Protein AF-A0A4U0RX32-F1 (afdb_monomer)

Solvent-accessible surface area (backbone atoms only — not comparable to full-atom values): 5550 Å² total; per-residue (Å²): 132,91,85,79,92,79,91,81,92,73,60,68,68,61,52,52,55,49,48,67,73,21,71,89,70,36,63,69,51,49,52,53,50,53,54,50,52,48,54,54,50,55,52,51,49,55,53,49,53,54,48,30,71,75,74,46,76,86,47,72,68,60,54,47,53,53,50,53,53,50,53,53,52,50,55,48,51,51,52,55,52,50,56,52,52,52,60,57,60,76,74,112

Radius of gyration: 22.39 Å; Cα contacts (8 Å, |Δi|>4): 12; chains: 1; bounding box: 38×56×47 Å

Structure (mmCIF, N/CA/C/O backbone):
data_AF-A0A4U0RX32-F1
#
_entry.id   AF-A0A4U0RX32-F1
#
loop_
_atom_site.group_PDB
_atom_site.id
_atom_site.type_symbol
_atom_site.label_atom_id
_atom_site.label_alt_id
_atom_site.label_comp_id
_atom_site.label_asym_id
_atom_site.label_entity_id
_atom_site.label_seq_id
_atom_site.pdbx_PDB_ins_code
_atom_site.Cartn_x
_atom_site.Cartn_y
_atom_site.Cartn_z
_atom_site.occupancy
_atom_site.B_iso_or_equiv
_atom_site.auth_seq_id
_atom_site.auth_comp_id
_atom_site.auth_asym_id
_atom_site.auth_atom_id
_atom_site.pdbx_PDB_model_num
ATOM 1 N N . MET A 1 1 ? 5.046 -3.362 23.146 1.00 68.88 1 MET A N 1
ATOM 2 C CA . MET A 1 1 ? 4.905 -1.994 22.591 1.00 68.88 1 MET A CA 1
ATOM 3 C C . MET A 1 1 ? 3.832 -1.276 23.389 1.00 68.88 1 MET A C 1
ATOM 5 O O . MET A 1 1 ? 2.792 -1.878 23.614 1.00 68.88 1 MET A O 1
ATOM 9 N N . ALA A 1 2 ? 4.075 -0.048 23.847 1.00 84.12 2 ALA A N 1
ATOM 10 C CA . ALA A 1 2 ? 3.046 0.737 24.528 1.00 84.12 2 ALA A CA 1
ATOM 11 C C . ALA A 1 2 ? 2.092 1.362 23.497 1.00 84.12 2 ALA A C 1
ATOM 13 O O . ALA A 1 2 ? 2.544 1.917 22.497 1.00 84.12 2 ALA A O 1
ATOM 14 N N . THR A 1 3 ? 0.786 1.280 23.736 1.00 87.19 3 THR A N 1
ATOM 15 C CA . THR A 1 3 ? -0.247 1.900 22.894 1.00 87.19 3 THR A CA 1
ATOM 16 C C . THR A 1 3 ? -0.716 3.214 23.513 1.00 87.19 3 THR A C 1
ATOM 18 O O . THR A 1 3 ? -0.884 3.298 24.729 1.00 87.19 3 THR A O 1
ATOM 21 N N . LYS A 1 4 ? -0.968 4.236 22.688 1.00 93.62 4 LYS A N 1
ATOM 22 C CA . LYS A 1 4 ? -1.601 5.495 23.109 1.00 93.62 4 LYS A CA 1
ATOM 23 C C . LYS A 1 4 ? -2.931 5.655 22.382 1.00 93.62 4 LYS A C 1
ATOM 25 O O . LYS A 1 4 ? -2.990 5.447 21.174 1.00 93.62 4 LYS A O 1
ATOM 30 N N . LYS A 1 5 ? -3.987 6.029 23.111 1.00 93.12 5 LYS A N 1
ATOM 31 C CA . LYS A 1 5 ? -5.288 6.335 22.508 1.00 93.12 5 LYS A CA 1
ATOM 32 C C . LYS A 1 5 ? -5.219 7.699 21.828 1.00 93.12 5 LYS A C 1
ATOM 34 O O . LYS A 1 5 ? -4.812 8.672 22.457 1.00 93.12 5 LYS A O 1
ATOM 39 N N . VAL A 1 6 ? -5.663 7.757 20.580 1.00 92.38 6 VAL A N 1
ATOM 40 C CA . VAL A 1 6 ? -5.845 8.992 19.813 1.00 92.38 6 VAL A CA 1
ATOM 41 C C . VAL A 1 6 ? -7.293 9.015 19.334 1.00 92.38 6 VAL A C 1
ATOM 43 O O . VAL A 1 6 ? -7.817 7.979 18.930 1.00 92.38 6 VAL A O 1
ATOM 46 N N . THR A 1 7 ? -7.947 10.171 19.420 1.00 94.56 7 THR A N 1
ATOM 47 C CA . THR A 1 7 ? -9.288 10.375 18.860 1.00 94.56 7 THR A CA 1
ATOM 48 C C . THR A 1 7 ? -9.139 11.038 17.498 1.00 94.56 7 THR A C 1
ATOM 50 O O . THR A 1 7 ? -8.460 12.057 17.391 1.00 94.56 7 THR A O 1
ATOM 53 N N . VAL A 1 8 ? -9.768 10.465 16.477 1.00 92.44 8 VAL A N 1
ATOM 54 C CA . VAL A 1 8 ? -9.802 10.996 15.110 1.00 92.44 8 VAL A CA 1
ATOM 5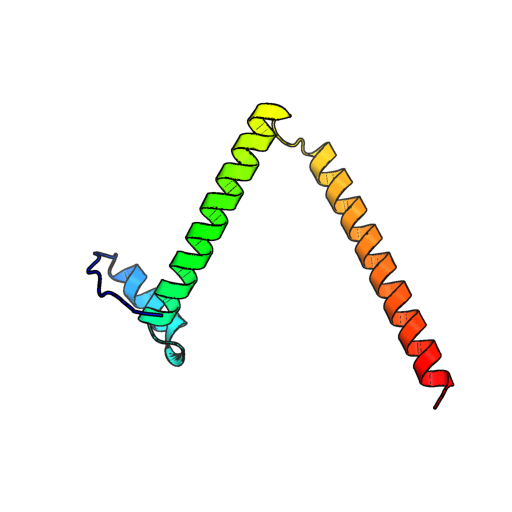5 C C . VAL A 1 8 ? -11.242 11.005 14.614 1.00 92.44 8 VAL A C 1
ATOM 57 O O . VAL A 1 8 ? -12.046 10.178 15.046 1.00 92.44 8 VAL A O 1
ATOM 60 N N . THR A 1 9 ? -11.560 11.933 13.718 1.00 95.88 9 THR A N 1
ATOM 61 C CA . THR A 1 9 ? -12.846 11.961 13.018 1.00 95.88 9 THR A CA 1
ATOM 62 C C . THR A 1 9 ? -12.683 11.250 11.685 1.00 95.88 9 THR A C 1
ATOM 64 O O . THR A 1 9 ? -11.746 11.547 10.946 1.00 95.88 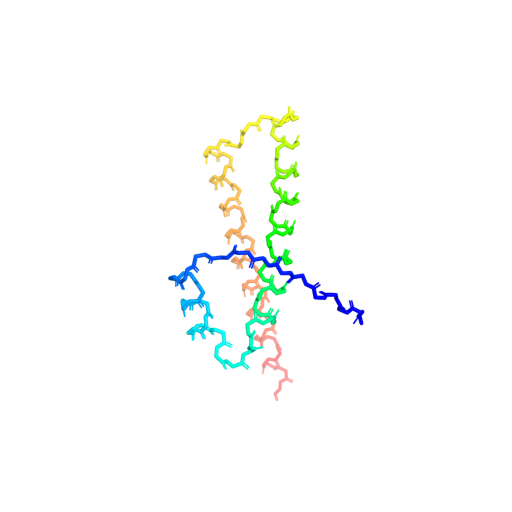9 THR A O 1
ATOM 67 N N . ILE A 1 10 ? -13.590 10.327 11.388 1.00 92.94 10 ILE A N 1
ATOM 68 C CA . ILE A 1 10 ? -13.656 9.606 10.116 1.00 92.94 10 ILE A CA 1
ATOM 69 C C . ILE A 1 10 ? -15.088 9.676 9.573 1.00 92.94 10 ILE A C 1
ATOM 71 O O . ILE A 1 10 ? -16.017 9.782 10.379 1.00 92.94 10 ILE A O 1
ATOM 75 N N . PRO A 1 11 ? -15.268 9.648 8.243 1.00 97.25 11 PRO A N 1
ATOM 76 C CA . PRO A 1 11 ? -16.583 9.504 7.628 1.00 97.25 11 PRO A CA 1
ATOM 77 C C . PRO A 1 11 ? -17.314 8.252 8.137 1.00 97.25 11 PRO A C 1
ATOM 79 O O . PRO A 1 11 ? -16.681 7.232 8.420 1.00 97.25 11 PRO A O 1
ATOM 82 N N . GLU A 1 12 ? -18.631 8.357 8.316 1.00 95.88 12 GLU A N 1
ATOM 83 C CA . GLU A 1 12 ? -19.465 7.282 8.873 1.00 95.88 1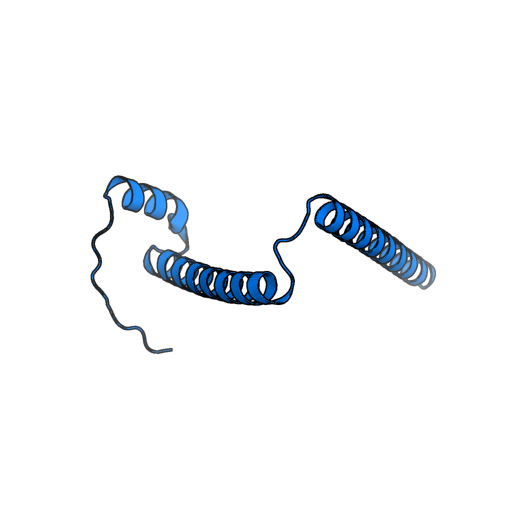2 GLU A CA 1
ATOM 84 C C . GLU A 1 12 ? -19.524 6.068 7.941 1.00 95.88 12 GLU A C 1
ATOM 86 O O . GLU A 1 12 ? -19.295 4.946 8.381 1.00 95.88 12 GLU A O 1
ATOM 91 N N . ASP A 1 13 ? -19.716 6.317 6.648 1.00 96.38 13 ASP A N 1
ATOM 92 C CA . ASP A 1 13 ? -19.669 5.322 5.577 1.00 96.38 13 ASP A CA 1
ATOM 93 C C . ASP A 1 13 ? -18.349 4.539 5.585 1.00 96.38 13 ASP A C 1
ATOM 95 O O . ASP A 1 13 ? -18.351 3.309 5.625 1.00 96.38 13 ASP A O 1
ATOM 99 N N . LEU A 1 14 ? -17.219 5.244 5.678 1.00 92.94 14 LEU A N 1
ATOM 100 C CA . LEU A 1 14 ? -15.903 4.608 5.756 1.00 92.94 14 LEU A CA 1
ATOM 101 C C . LEU A 1 14 ? -15.732 3.770 7.034 1.00 92.94 14 LEU A C 1
ATOM 103 O O . LEU A 1 14 ? -15.102 2.712 7.019 1.00 92.94 14 LEU A O 1
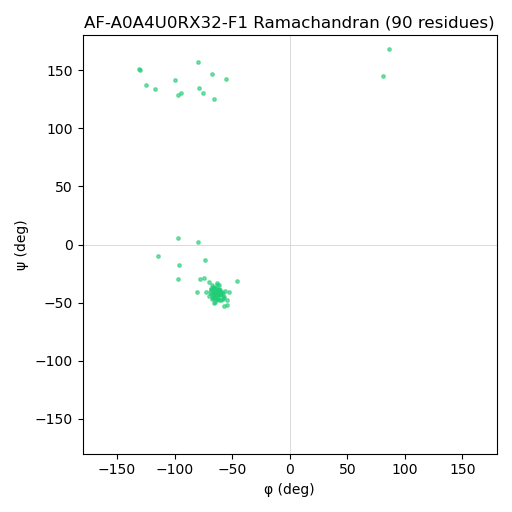ATOM 107 N N . LEU A 1 15 ? -16.260 4.236 8.168 1.00 92.00 15 LEU A N 1
ATOM 108 C CA . LEU A 1 15 ? -16.198 3.476 9.417 1.00 92.00 15 LEU A CA 1
ATOM 109 C C . LEU A 1 15 ? -16.991 2.169 9.319 1.00 92.00 15 LEU A C 1
ATOM 111 O O . LEU A 1 15 ? -16.537 1.149 9.846 1.00 92.00 15 LEU A O 1
ATOM 115 N N . ASP A 1 16 ? -18.150 2.200 8.671 1.00 92.56 16 ASP A N 1
ATOM 116 C CA . ASP A 1 16 ? -18.998 1.026 8.484 1.00 92.56 16 ASP A CA 1
ATOM 117 C C . ASP A 1 16 ? -18.354 0.007 7.539 1.00 92.56 16 ASP A C 1
ATOM 119 O O . ASP A 1 16 ? -18.316 -1.183 7.868 1.00 92.56 16 ASP A O 1
ATOM 123 N N . GLU A 1 17 ? -17.750 0.466 6.439 1.00 91.50 17 GLU A N 1
ATOM 124 C CA . GLU A 1 17 ? -16.958 -0.373 5.529 1.00 91.50 17 GLU A CA 1
ATOM 125 C C . GLU A 1 17 ? -15.815 -1.080 6.271 1.00 91.50 17 GLU A C 1
ATOM 127 O O . GLU A 1 17 ? -15.722 -2.311 6.273 1.00 91.50 17 GLU A O 1
ATOM 132 N N . ILE A 1 18 ? -14.996 -0.319 7.005 1.00 90.88 18 ILE A N 1
ATOM 133 C CA . ILE A 1 18 ? -13.868 -0.876 7.763 1.00 90.88 18 ILE A CA 1
ATOM 134 C C . ILE A 1 18 ? -14.353 -1.872 8.821 1.00 90.88 18 ILE A C 1
ATOM 136 O O . ILE A 1 18 ? -13.701 -2.886 9.074 1.00 90.88 18 ILE A O 1
ATOM 140 N N . ARG A 1 19 ? -15.484 -1.606 9.484 1.00 87.69 19 ARG A N 1
ATOM 141 C CA . ARG A 1 19 ? -16.041 -2.520 10.493 1.00 87.69 19 ARG A CA 1
ATOM 142 C C . ARG A 1 19 ? -16.514 -3.834 9.887 1.00 87.69 19 ARG A C 1
ATOM 144 O O . ARG A 1 19 ? -16.335 -4.865 10.537 1.00 87.69 19 ARG A O 1
ATOM 151 N N . ALA A 1 20 ? -17.088 -3.800 8.687 1.00 87.75 20 ALA A N 1
ATOM 152 C CA . ALA A 1 20 ? -17.483 -5.003 7.967 1.00 87.75 20 ALA A CA 1
ATOM 153 C C . ALA A 1 20 ? -16.260 -5.872 7.620 1.00 87.75 20 ALA A C 1
ATOM 155 O O . ALA A 1 20 ? -16.293 -7.085 7.819 1.00 87.75 20 ALA A O 1
ATOM 156 N N . GLU A 1 21 ? -15.157 -5.254 7.187 1.00 84.12 21 GLU A N 1
ATOM 157 C CA . GLU A 1 21 ? -13.906 -5.951 6.855 1.00 84.12 21 GLU A CA 1
ATOM 158 C C . GLU A 1 21 ? -13.144 -6.456 8.090 1.00 84.12 21 GLU A C 1
ATOM 160 O O . GLU A 1 21 ? -12.599 -7.560 8.104 1.00 84.12 21 GLU A O 1
ATOM 165 N N . ALA A 1 22 ? -13.093 -5.654 9.155 1.00 84.19 22 ALA A N 1
ATOM 166 C CA . ALA A 1 22 ? -12.262 -5.917 10.328 1.00 84.19 22 ALA A CA 1
ATOM 167 C C . ALA A 1 22 ? -12.853 -6.948 11.306 1.00 84.19 22 ALA A C 1
ATOM 169 O O . ALA A 1 22 ? -12.241 -7.183 12.353 1.00 84.19 22 ALA A O 1
ATOM 170 N N . ALA A 1 23 ? -14.013 -7.543 11.002 1.00 67.81 23 ALA A N 1
ATOM 171 C CA . ALA A 1 23 ? -14.870 -8.302 11.920 1.00 67.81 23 ALA A CA 1
ATOM 172 C C . ALA A 1 23 ? -14.147 -9.329 12.824 1.00 67.81 23 ALA A C 1
ATOM 174 O O . ALA A 1 23 ? -14.554 -9.510 13.970 1.00 67.81 23 ALA A O 1
ATOM 175 N N . GLU A 1 24 ? -13.048 -9.948 12.372 1.00 65.69 24 GLU A N 1
ATOM 176 C CA . GLU A 1 24 ? -12.258 -10.903 13.172 1.00 65.69 24 GLU A CA 1
ATOM 177 C C . GLU A 1 24 ? -11.025 -10.301 13.874 1.00 65.69 24 GLU A C 1
ATOM 179 O O . GLU A 1 24 ? -10.624 -10.776 14.937 1.00 65.69 24 GLU A O 1
ATOM 184 N N . ARG A 1 25 ? -10.401 -9.260 13.305 1.00 72.81 25 ARG A N 1
ATOM 185 C CA . ARG A 1 25 ? -9.141 -8.673 13.819 1.00 72.81 25 ARG A CA 1
ATOM 186 C C . ARG A 1 25 ? -9.361 -7.460 14.724 1.00 72.81 25 ARG A C 1
ATOM 188 O O . ARG A 1 25 ? -8.472 -7.091 15.491 1.00 72.81 25 ARG A O 1
ATOM 195 N N . GLY A 1 26 ? -10.546 -6.858 14.661 1.00 88.56 26 GLY A N 1
ATOM 196 C CA . GLY A 1 26 ? -10.926 -5.672 15.417 1.00 88.56 26 GLY A CA 1
ATOM 197 C C . GLY A 1 26 ? -10.427 -4.365 14.790 1.00 88.56 26 GLY A C 1
ATOM 198 O O . GLY A 1 26 ? -9.321 -4.273 14.254 1.00 88.56 26 GLY A O 1
ATOM 199 N N . LEU A 1 27 ? -11.243 -3.314 14.914 1.00 90.06 27 LEU A N 1
ATOM 200 C CA . LEU A 1 27 ? -11.018 -1.997 14.299 1.00 90.06 27 LEU A CA 1
ATOM 201 C C . LEU A 1 27 ? -9.637 -1.401 14.620 1.00 90.06 27 LEU A C 1
ATOM 203 O O . LEU A 1 27 ? -8.977 -0.838 13.753 1.00 90.06 27 LEU A O 1
ATOM 207 N N . SER A 1 28 ? -9.167 -1.528 15.864 1.00 88.81 28 SER A N 1
ATOM 208 C CA . SER A 1 28 ? -7.866 -0.975 16.258 1.00 88.81 28 SER A CA 1
ATOM 209 C C . SER A 1 28 ? -6.684 -1.681 15.592 1.00 88.81 28 SER A C 1
ATOM 211 O O . SER A 1 28 ? -5.694 -1.017 15.289 1.00 88.81 28 SER A O 1
ATOM 213 N N . ALA A 1 29 ? -6.768 -2.996 15.361 1.00 90.12 29 ALA A N 1
ATOM 214 C CA . ALA A 1 29 ? -5.716 -3.737 14.668 1.00 90.12 29 ALA A CA 1
ATOM 215 C C . ALA A 1 29 ? -5.684 -3.358 13.185 1.00 90.12 29 ALA A C 1
ATOM 217 O O . ALA A 1 29 ? -4.615 -3.036 12.672 1.00 90.12 29 ALA A O 1
ATOM 218 N N . TYR A 1 30 ? -6.859 -3.284 12.550 1.00 91.44 30 TYR A N 1
ATOM 219 C CA . TYR A 1 30 ? -6.999 -2.819 11.170 1.00 91.44 30 TYR A CA 1
ATOM 220 C C . TYR A 1 30 ? -6.367 -1.435 10.983 1.00 91.44 30 TYR A C 1
ATOM 222 O O . TYR A 1 30 ? -5.492 -1.252 10.143 1.00 91.44 30 TYR A O 1
ATOM 230 N N . VAL A 1 31 ? -6.736 -0.465 11.828 1.00 92.00 31 VAL A N 1
ATOM 231 C CA . VAL A 1 31 ? -6.193 0.901 11.744 1.00 92.00 31 VAL A CA 1
ATOM 232 C C . VAL A 1 31 ? -4.682 0.915 11.983 1.00 92.00 31 VAL A C 1
ATOM 234 O O . VAL A 1 31 ? -3.959 1.639 11.303 1.00 92.00 31 VAL A O 1
ATOM 237 N N . ALA A 1 32 ? -4.172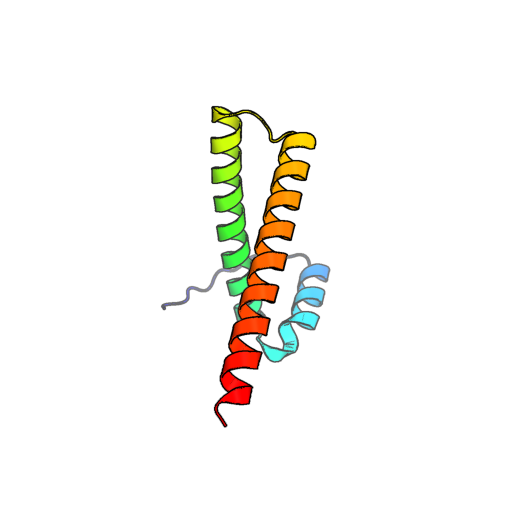 0.115 12.921 1.00 92.25 32 ALA A N 1
ATOM 238 C CA . ALA A 1 32 ? -2.736 0.040 13.168 1.00 92.25 32 ALA A CA 1
ATOM 239 C C . ALA A 1 32 ? -1.961 -0.538 11.970 1.00 92.25 32 ALA A C 1
ATOM 241 O O . ALA A 1 32 ? -0.876 -0.040 11.663 1.00 92.25 32 ALA A O 1
ATOM 242 N N . GLU A 1 33 ? -2.493 -1.562 11.299 1.00 93.00 33 GLU A N 1
ATOM 243 C CA . GLU A 1 33 ? -1.908 -2.133 10.080 1.00 93.00 33 GLU A CA 1
ATOM 244 C C . GLU A 1 33 ? -1.977 -1.137 8.917 1.00 93.00 33 GLU A C 1
ATOM 246 O O . GLU A 1 33 ? -0.951 -0.865 8.293 1.00 93.00 33 GLU A O 1
ATOM 251 N N . ALA A 1 34 ? -3.131 -0.502 8.703 1.00 93.44 34 ALA A N 1
ATOM 252 C CA . ALA A 1 34 ? -3.319 0.508 7.665 1.00 93.44 34 ALA A CA 1
ATOM 253 C C . ALA A 1 34 ? -2.369 1.705 7.840 1.00 93.44 34 ALA A C 1
ATOM 255 O O . ALA A 1 34 ? -1.755 2.158 6.876 1.00 93.44 34 ALA A O 1
ATOM 256 N N . LEU A 1 35 ? -2.176 2.191 9.073 1.00 94.50 35 LEU A N 1
ATOM 257 C CA . LEU A 1 35 ? -1.236 3.280 9.360 1.00 94.50 35 LEU A CA 1
ATOM 258 C C . LEU A 1 35 ? 0.222 2.884 9.100 1.00 94.50 35 LEU A C 1
ATOM 260 O O . LEU A 1 35 ? 1.004 3.713 8.635 1.00 94.50 35 LEU A O 1
ATOM 264 N N . ARG A 1 36 ? 0.606 1.635 9.395 1.00 95.75 36 ARG A N 1
ATOM 265 C CA . ARG A 1 36 ? 1.949 1.129 9.068 1.00 95.75 36 ARG A CA 1
ATOM 266 C C . ARG A 1 36 ? 2.139 1.051 7.561 1.00 95.75 36 ARG A C 1
ATOM 268 O O . ARG A 1 36 ? 3.100 1.618 7.057 1.00 95.75 36 ARG A O 1
ATOM 275 N N . PHE A 1 37 ? 1.187 0.433 6.866 1.00 96.06 37 PHE A N 1
ATOM 276 C CA . PHE A 1 37 ? 1.217 0.304 5.415 1.00 96.06 37 PHE A CA 1
ATOM 277 C C . PHE A 1 37 ? 1.286 1.671 4.730 1.00 96.06 37 PHE A C 1
ATOM 279 O O . PHE A 1 37 ? 2.131 1.885 3.865 1.00 96.06 37 PHE A O 1
ATOM 286 N N . LYS A 1 38 ? 0.467 2.632 5.177 1.00 96.75 38 LYS A N 1
ATOM 287 C CA . LYS A 1 38 ? 0.510 4.005 4.673 1.00 96.75 38 LYS A CA 1
ATOM 288 C C . LYS A 1 38 ? 1.874 4.650 4.901 1.00 96.75 38 LYS A C 1
ATOM 290 O O . LYS A 1 38 ? 2.433 5.199 3.964 1.00 96.75 38 LYS A O 1
ATOM 295 N N . ARG A 1 39 ? 2.437 4.549 6.109 1.00 97.88 39 ARG A N 1
ATOM 296 C CA . ARG A 1 39 ? 3.762 5.115 6.409 1.00 97.88 39 ARG A CA 1
ATOM 297 C C . ARG A 1 39 ? 4.855 4.518 5.525 1.00 97.88 39 ARG A C 1
ATOM 299 O O . ARG A 1 39 ? 5.750 5.240 5.096 1.00 97.88 39 ARG A O 1
ATOM 306 N N . ASP A 1 40 ? 4.811 3.213 5.296 1.00 97.75 40 ASP A N 1
ATOM 307 C CA . ASP A 1 40 ? 5.793 2.541 4.451 1.00 97.75 40 ASP A CA 1
ATOM 308 C C . ASP A 1 40 ? 5.623 2.960 2.984 1.00 97.75 40 ASP A C 1
ATOM 310 O O . ASP A 1 40 ? 6.615 3.233 2.315 1.00 97.75 40 ASP A O 1
ATOM 314 N N . ARG A 1 41 ? 4.382 3.130 2.508 1.00 98.06 41 ARG A N 1
ATOM 315 C CA . ARG A 1 41 ? 4.102 3.665 1.168 1.00 98.06 41 ARG A CA 1
ATOM 316 C C . ARG A 1 41 ? 4.543 5.118 1.005 1.00 98.06 41 ARG A C 1
ATOM 318 O O . ARG A 1 41 ? 5.142 5.432 -0.014 1.00 98.06 41 ARG A O 1
ATOM 325 N N . ASP A 1 42 ? 4.288 5.968 1.998 1.00 98.31 42 ASP A N 1
ATOM 326 C CA . ASP A 1 42 ? 4.694 7.377 1.980 1.00 98.31 42 ASP A CA 1
ATOM 327 C C . ASP A 1 42 ? 6.236 7.489 1.896 1.00 98.31 42 ASP A C 1
ATOM 329 O O . ASP A 1 42 ? 6.758 8.291 1.132 1.00 98.31 42 ASP A O 1
ATOM 33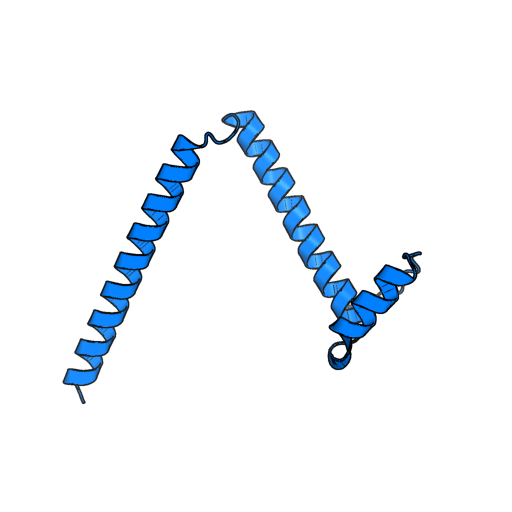3 N N . ARG A 1 43 ? 6.980 6.620 2.600 1.00 97.88 43 ARG A N 1
ATOM 334 C CA . ARG A 1 43 ? 8.454 6.538 2.500 1.00 97.88 43 ARG A CA 1
ATOM 335 C C . ARG A 1 43 ? 8.952 6.020 1.156 1.00 97.88 43 ARG A C 1
ATOM 337 O O . ARG A 1 43 ? 9.989 6.460 0.678 1.00 97.88 43 ARG A O 1
ATOM 344 N N . LEU A 1 44 ? 8.257 5.040 0.578 1.00 97.94 44 LEU A N 1
ATOM 345 C CA . LEU A 1 44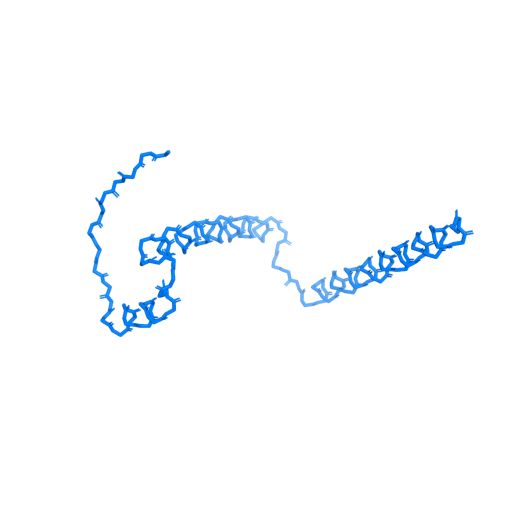 ? 8.589 4.550 -0.758 1.00 97.94 44 LEU A CA 1
ATOM 346 C C . LEU A 1 44 ? 8.370 5.641 -1.805 1.00 97.94 44 LEU A C 1
ATOM 348 O O . LEU A 1 44 ? 9.178 5.749 -2.715 1.00 97.94 44 LEU A O 1
ATOM 352 N N . GLN A 1 45 ? 7.321 6.455 -1.657 1.00 97.81 45 GLN A N 1
ATOM 353 C CA . GLN A 1 45 ? 7.093 7.597 -2.538 1.00 97.81 45 GLN A CA 1
ATOM 354 C C . GLN A 1 45 ? 8.226 8.617 -2.421 1.00 97.81 45 GLN A C 1
ATOM 356 O O . GLN A 1 45 ? 8.781 8.997 -3.437 1.00 97.81 45 GLN A O 1
ATOM 361 N N . GLU A 1 46 ? 8.638 8.971 -1.200 1.00 98.00 46 GLU A N 1
ATOM 362 C CA . GLU A 1 46 ? 9.776 9.876 -0.975 1.00 98.00 46 GLU A CA 1
ATOM 363 C C . GLU A 1 46 ? 11.066 9.367 -1.646 1.00 98.00 46 GLU A C 1
ATOM 365 O O . GLU A 1 46 ? 11.816 10.143 -2.234 1.00 98.00 46 GLU A O 1
ATOM 370 N N . LEU A 1 47 ? 11.316 8.054 -1.600 1.00 97.75 47 LEU A N 1
ATOM 371 C CA . LEU A 1 47 ? 12.450 7.445 -2.296 1.00 97.75 47 LEU A CA 1
ATOM 372 C C . LEU A 1 47 ? 12.319 7.542 -3.822 1.00 97.75 47 LEU A C 1
ATOM 374 O O . LEU A 1 47 ? 13.309 7.815 -4.493 1.00 97.75 47 LEU A O 1
ATOM 378 N N . VAL A 1 48 ? 11.127 7.283 -4.364 1.00 97.00 48 VAL A N 1
ATOM 379 C CA . VAL A 1 48 ? 10.863 7.401 -5.806 1.00 97.00 48 VAL A CA 1
ATOM 380 C C . VAL A 1 48 ? 11.073 8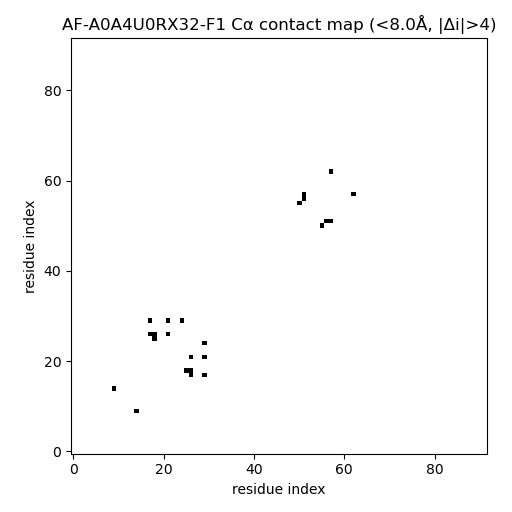.838 -6.261 1.00 97.00 48 VAL A C 1
ATOM 382 O O . VAL A 1 48 ? 11.807 9.045 -7.218 1.00 97.00 48 VAL A O 1
ATOM 385 N N . ASP A 1 49 ? 10.519 9.808 -5.535 1.00 97.81 49 ASP A N 1
ATOM 386 C CA . ASP A 1 49 ? 10.658 11.229 -5.851 1.00 97.81 49 ASP A CA 1
ATOM 387 C C . ASP A 1 49 ? 12.145 11.623 -5.910 1.00 97.81 49 ASP A C 1
ATOM 389 O O . ASP A 1 49 ? 12.586 12.243 -6.874 1.00 97.81 49 ASP A O 1
ATOM 393 N N . TRP A 1 50 ? 12.950 11.183 -4.934 1.00 98.25 50 TRP A N 1
ATOM 394 C CA . TRP A 1 50 ? 14.397 11.425 -4.928 1.00 98.25 50 TRP A CA 1
ATOM 395 C C . TRP A 1 50 ? 15.121 10.798 -6.133 1.00 98.25 50 TRP A C 1
ATOM 397 O O . TRP A 1 50 ? 15.993 11.428 -6.732 1.00 98.25 50 TRP A O 1
ATOM 407 N N . LEU A 1 51 ? 14.757 9.571 -6.516 1.00 97.31 51 LEU A N 1
ATOM 408 C CA . LEU A 1 51 ? 15.346 8.897 -7.677 1.00 97.31 51 LEU A CA 1
ATOM 409 C C . LEU A 1 51 ? 14.955 9.576 -8.995 1.00 97.31 51 LEU A C 1
ATOM 411 O O . LEU A 1 51 ? 15.795 9.698 -9.884 1.00 97.31 51 LEU A O 1
ATOM 415 N N . GLU A 1 52 ? 13.710 10.033 -9.123 1.00 97.19 52 GLU A N 1
ATOM 416 C CA . GLU A 1 52 ? 13.243 10.754 -10.311 1.00 97.19 52 GLU A CA 1
ATOM 417 C C . GLU A 1 52 ? 13.865 12.152 -10.418 1.00 97.19 52 GLU A C 1
ATOM 419 O O . GLU A 1 52 ? 14.130 12.621 -11.524 1.00 97.19 52 GLU A O 1
ATOM 424 N N . GLU A 1 53 ? 14.158 12.812 -9.294 1.00 97.69 53 GLU A N 1
ATOM 425 C CA . GLU A 1 53 ? 14.934 14.057 -9.284 1.00 97.69 53 GLU A CA 1
ATOM 426 C C . GLU A 1 53 ? 16.366 13.851 -9.808 1.00 97.69 53 GLU A C 1
ATOM 428 O O . GLU A 1 53 ? 16.885 14.709 -10.528 1.00 97.69 53 GLU A O 1
ATOM 433 N N . GLU A 1 54 ? 17.009 12.728 -9.469 1.00 98.00 54 GLU A N 1
ATOM 434 C CA . GLU A 1 54 ? 18.386 12.427 -9.882 1.00 98.00 54 GLU A CA 1
ATOM 435 C C . GLU A 1 54 ? 18.481 11.888 -11.320 1.00 98.00 54 GLU A C 1
ATOM 437 O O . GLU A 1 54 ? 19.394 12.257 -12.065 1.00 98.00 54 GLU A O 1
ATOM 442 N N . HIS A 1 55 ? 17.551 11.020 -11.723 1.00 96.00 55 HIS A N 1
ATOM 443 C CA . HIS A 1 55 ? 17.641 10.246 -12.967 1.00 96.00 55 HIS A CA 1
ATOM 444 C C . HIS A 1 55 ? 16.576 10.600 -14.012 1.00 96.00 55 HIS A C 1
ATOM 446 O O . HIS A 1 55 ? 16.703 10.198 -15.168 1.00 96.00 55 HIS A O 1
ATOM 452 N N . GLY A 1 56 ? 15.570 11.393 -13.644 1.00 95.94 56 GLY A N 1
ATOM 453 C CA . GLY A 1 56 ? 14.382 11.630 -14.457 1.00 95.94 56 GLY A CA 1
ATOM 454 C C . GLY A 1 56 ? 13.294 10.569 -14.237 1.00 95.94 56 GLY A C 1
ATOM 455 O O . GLY A 1 56 ? 13.535 9.544 -13.598 1.00 95.94 56 GLY A O 1
ATOM 456 N N . PRO A 1 57 ? 12.074 10.818 -14.747 1.00 95.88 57 PRO A N 1
ATOM 457 C CA . PRO A 1 57 ? 10.961 9.885 -14.614 1.00 95.88 57 PRO A CA 1
ATOM 458 C C . PRO A 1 57 ? 11.214 8.602 -15.410 1.00 95.88 57 PRO A C 1
ATOM 460 O O . PRO A 1 57 ? 11.779 8.645 -16.504 1.00 95.88 57 PRO A O 1
ATOM 463 N N . VAL A 1 58 ? 10.720 7.476 -14.893 1.00 95.19 58 VAL A N 1
ATOM 464 C CA . VAL A 1 58 ? 10.818 6.178 -15.577 1.00 95.19 58 VAL A CA 1
ATOM 465 C C . VAL A 1 58 ? 9.985 6.199 -16.858 1.00 95.19 58 VAL A C 1
ATOM 467 O O . VAL A 1 58 ? 8.783 6.480 -16.833 1.00 95.19 58 VAL A O 1
ATOM 470 N N . THR A 1 59 ? 10.609 5.875 -17.986 1.00 96.62 59 THR A N 1
ATOM 471 C CA . THR A 1 59 ? 9.916 5.767 -19.275 1.00 96.62 59 THR A CA 1
ATOM 472 C C . THR A 1 59 ? 9.175 4.433 -19.405 1.00 96.62 59 THR A C 1
ATOM 474 O O . THR A 1 59 ? 9.514 3.442 -18.758 1.00 96.62 59 THR A O 1
ATOM 477 N N . GLU A 1 60 ? 8.155 4.373 -20.269 1.00 97.44 60 GLU A N 1
ATOM 478 C CA . GLU A 1 60 ? 7.417 3.118 -20.495 1.00 97.44 60 GLU A CA 1
ATOM 479 C C . GLU A 1 60 ? 8.313 2.021 -21.094 1.00 97.44 60 GLU A C 1
ATOM 481 O O . GLU A 1 60 ? 8.146 0.846 -20.767 1.00 97.44 60 GLU A O 1
ATOM 486 N N . ASP A 1 61 ? 9.295 2.398 -21.917 1.00 97.69 61 ASP A N 1
ATOM 487 C CA . ASP A 1 61 ? 10.255 1.461 -22.507 1.00 97.69 61 ASP A CA 1
ATOM 488 C C . ASP A 1 61 ? 11.162 0.851 -21.425 1.00 97.69 61 ASP A C 1
ATOM 490 O O . ASP A 1 61 ? 11.320 -0.368 -21.367 1.00 97.69 61 ASP A O 1
ATOM 494 N N . GLU A 1 62 ? 11.700 1.673 -20.514 1.00 97.00 62 GLU A N 1
ATOM 495 C CA . GLU A 1 62 ? 12.490 1.201 -19.365 1.00 97.00 62 GLU A CA 1
ATOM 496 C C . GLU A 1 62 ? 11.658 0.316 -18.437 1.00 97.00 62 GLU A C 1
ATOM 498 O O . GLU A 1 62 ? 12.118 -0.735 -17.988 1.00 97.00 62 GLU A O 1
ATOM 503 N N . ARG A 1 63 ? 10.409 0.715 -18.178 1.00 96.62 63 ARG A N 1
ATOM 504 C CA . ARG A 1 63 ? 9.474 -0.065 -17.368 1.00 96.62 63 ARG A CA 1
ATOM 505 C C . ARG A 1 63 ? 9.185 -1.425 -18.001 1.00 96.62 63 ARG A C 1
ATOM 507 O O . ARG A 1 63 ? 9.158 -2.425 -17.289 1.00 96.62 63 ARG A O 1
ATOM 514 N N . THR A 1 64 ? 8.970 -1.465 -19.312 1.00 98.06 64 THR A N 1
ATOM 515 C CA . THR A 1 64 ? 8.705 -2.704 -20.052 1.00 98.06 64 THR A CA 1
ATOM 516 C C . THR A 1 64 ? 9.919 -3.625 -20.007 1.00 98.06 64 THR A C 1
ATOM 518 O O . THR A 1 64 ? 9.779 -4.775 -19.601 1.00 98.06 64 THR A O 1
ATOM 521 N N . ALA A 1 65 ? 11.112 -3.106 -20.309 1.00 97.94 65 ALA A N 1
ATOM 522 C CA . ALA A 1 65 ? 12.350 -3.883 -20.260 1.00 97.94 65 ALA A CA 1
ATOM 523 C C . ALA A 1 65 ? 12.619 -4.469 -18.861 1.00 97.94 65 ALA A C 1
ATOM 525 O O . ALA A 1 65 ? 12.997 -5.632 -18.736 1.00 97.94 65 ALA A O 1
ATOM 526 N N . ALA A 1 66 ? 12.369 -3.695 -17.799 1.00 97.12 66 ALA A N 1
ATOM 527 C CA . ALA A 1 66 ? 12.530 -4.168 -16.425 1.00 97.12 66 ALA A CA 1
ATOM 528 C C . ALA A 1 66 ? 11.529 -5.277 -16.050 1.00 97.12 66 ALA A C 1
ATOM 530 O O . ALA A 1 66 ? 11.873 -6.198 -15.311 1.00 97.12 66 ALA A O 1
ATOM 531 N N . LEU A 1 67 ? 10.287 -5.202 -16.541 1.00 97.69 67 LEU A N 1
ATOM 532 C CA . LEU A 1 67 ? 9.287 -6.250 -16.314 1.00 97.69 67 LEU A CA 1
ATOM 533 C C . LEU A 1 67 ? 9.631 -7.537 -17.071 1.00 97.69 67 LEU A C 1
ATOM 535 O O . LEU A 1 67 ? 9.509 -8.614 -16.496 1.00 97.69 67 LEU A O 1
ATOM 539 N N . GLU A 1 68 ? 10.112 -7.430 -18.310 1.00 98.12 68 GLU A N 1
ATOM 540 C CA . GLU A 1 68 ? 10.591 -8.584 -19.083 1.00 98.12 68 GLU A CA 1
ATOM 541 C C . GLU A 1 68 ? 11.766 -9.283 -18.379 1.00 98.12 68 GLU A C 1
ATOM 543 O O . GLU A 1 68 ? 11.782 -10.509 -18.267 1.00 98.12 68 GLU A O 1
ATOM 548 N N . GLU A 1 69 ? 12.712 -8.514 -17.828 1.00 98.12 69 GLU A N 1
ATOM 549 C CA . GLU A 1 69 ? 13.822 -9.064 -17.041 1.00 98.12 69 GLU A CA 1
ATOM 550 C C . GLU A 1 69 ? 13.325 -9.815 -15.791 1.00 98.12 69 GLU A C 1
ATOM 552 O O . GLU A 1 69 ? 13.817 -10.904 -15.481 1.00 98.12 69 GLU A O 1
ATOM 557 N N . LEU A 1 70 ? 12.332 -9.270 -15.079 1.00 97.44 70 LEU A N 1
ATOM 558 C CA . LEU A 1 70 ? 11.734 -9.931 -13.915 1.00 97.44 70 LEU A CA 1
ATOM 559 C C . LEU A 1 70 ? 11.034 -11.243 -14.292 1.00 97.44 70 LEU A C 1
ATOM 561 O O . LEU A 1 70 ? 11.231 -12.250 -13.608 1.00 97.44 70 LEU A O 1
ATOM 565 N N . ASP A 1 71 ? 10.274 -11.253 -15.386 1.00 97.69 71 ASP A N 1
ATOM 566 C CA . ASP A 1 71 ? 9.592 -12.454 -15.877 1.00 97.69 71 ASP A CA 1
ATOM 567 C C . ASP A 1 71 ? 10.597 -13.562 -16.247 1.00 97.69 71 ASP A C 1
ATOM 569 O O . ASP A 1 71 ? 10.395 -14.740 -15.922 1.00 97.69 71 ASP A O 1
ATOM 573 N N . ASP A 1 72 ? 11.721 -13.197 -16.870 1.00 97.25 72 ASP A N 1
ATOM 574 C CA . ASP A 1 72 ? 12.801 -14.130 -17.198 1.00 97.25 72 ASP A CA 1
ATOM 575 C C . ASP A 1 72 ? 13.458 -14.726 -15.942 1.00 97.25 72 ASP A C 1
ATOM 577 O O . ASP A 1 72 ? 13.710 -15.941 -15.877 1.00 97.25 72 ASP A O 1
ATOM 581 N N . LEU A 1 73 ? 13.705 -13.892 -14.926 1.00 97.00 73 LEU A N 1
ATOM 582 C CA . LEU A 1 73 ? 14.254 -14.317 -13.636 1.00 97.00 73 LEU A CA 1
ATOM 583 C C . LEU A 1 73 ? 13.307 -15.277 -12.905 1.00 97.00 73 LEU A C 1
ATOM 585 O O . LEU A 1 73 ? 13.750 -16.306 -12.378 1.00 97.00 73 LEU A O 1
ATOM 589 N N . ASP A 1 74 ? 12.007 -14.989 -12.905 1.00 95.94 74 ASP A N 1
ATOM 590 C CA . ASP A 1 74 ? 10.995 -15.848 -12.290 1.00 95.94 74 ASP A CA 1
ATOM 591 C C . ASP A 1 74 ? 10.888 -17.195 -13.014 1.00 95.94 74 ASP A C 1
ATOM 593 O O . ASP A 1 74 ? 10.918 -18.260 -12.380 1.00 95.94 74 ASP A O 1
ATOM 597 N N . ALA A 1 75 ? 10.889 -17.181 -14.350 1.00 96.56 75 ALA A N 1
ATOM 598 C CA . ALA A 1 75 ? 10.910 -18.400 -15.148 1.00 96.56 75 ALA A CA 1
ATOM 599 C C . 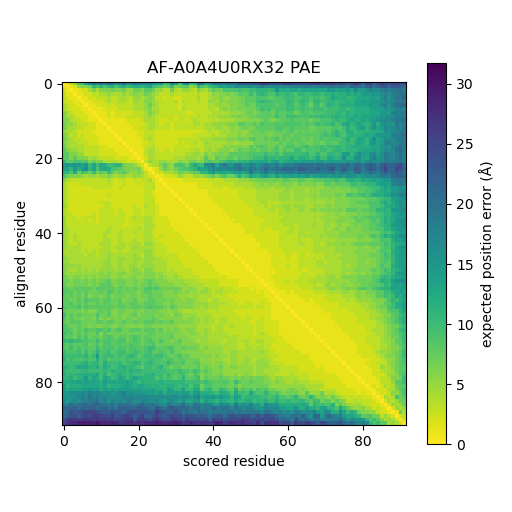ALA A 1 75 ? 12.166 -19.242 -14.867 1.00 96.56 75 ALA A C 1
ATOM 601 O O . ALA A 1 75 ? 12.099 -20.476 -14.795 1.00 96.56 75 ALA A O 1
ATOM 602 N N . GLU A 1 76 ? 13.326 -18.608 -14.682 1.00 96.12 76 GLU A N 1
ATOM 603 C CA . GLU A 1 76 ? 14.539 -19.314 -14.286 1.00 96.12 76 GLU A CA 1
ATOM 604 C C . GLU A 1 76 ? 14.414 -19.935 -12.885 1.00 96.12 76 GLU A C 1
ATOM 606 O O . GLU A 1 76 ? 14.762 -21.110 -12.689 1.00 96.12 76 GLU A O 1
ATOM 611 N N . HIS A 1 77 ? 13.912 -19.182 -11.907 1.00 94.31 77 HIS A N 1
ATOM 612 C CA . HIS A 1 77 ? 13.709 -19.673 -10.548 1.00 94.31 77 HIS A CA 1
ATOM 613 C C . HIS A 1 77 ? 12.791 -20.893 -10.502 1.00 94.31 77 HIS A C 1
ATOM 615 O O . HIS A 1 77 ? 13.115 -21.879 -9.824 1.00 94.31 77 HIS A O 1
ATOM 621 N N . ASP A 1 78 ? 11.707 -20.885 -11.270 1.00 95.75 78 ASP A N 1
ATOM 622 C CA . ASP A 1 78 ? 10.787 -22.013 -11.348 1.00 95.75 78 ASP A CA 1
ATOM 623 C C . ASP A 1 78 ? 11.430 -23.247 -11.981 1.00 95.75 78 ASP A C 1
ATOM 625 O O . ASP A 1 78 ? 11.320 -24.351 -11.428 1.00 95.75 78 ASP A O 1
ATOM 629 N N . ARG A 1 79 ? 12.198 -23.077 -13.066 1.00 94.12 79 ARG A N 1
ATOM 630 C CA . ARG A 1 79 ? 12.980 -24.175 -13.666 1.00 94.12 79 ARG A CA 1
ATOM 631 C C . ARG A 1 79 ? 13.959 -24.773 -12.653 1.00 94.12 79 ARG A C 1
ATOM 633 O O . ARG A 1 79 ? 14.007 -25.995 -12.481 1.00 94.12 79 ARG A O 1
ATOM 640 N N . ARG A 1 80 ? 14.707 -23.930 -11.930 1.00 93.44 80 ARG A N 1
ATOM 641 C CA . ARG A 1 80 ? 15.662 -24.364 -10.890 1.00 93.44 80 ARG A CA 1
ATOM 642 C C . ARG A 1 80 ? 14.951 -25.100 -9.750 1.00 93.44 80 ARG A C 1
ATOM 644 O O . ARG A 1 80 ? 15.448 -26.118 -9.257 1.00 93.44 80 ARG A O 1
ATOM 651 N N . ARG A 1 81 ? 13.774 -24.624 -9.329 1.00 92.19 81 ARG A N 1
ATOM 652 C CA . ARG A 1 81 ? 12.959 -25.258 -8.284 1.00 92.19 81 ARG A CA 1
ATOM 653 C C . ARG A 1 81 ? 12.419 -26.616 -8.732 1.00 92.19 81 ARG A C 1
ATOM 655 O O . ARG A 1 81 ? 12.470 -27.562 -7.945 1.00 92.19 81 ARG A O 1
ATOM 662 N N . ALA A 1 82 ? 11.940 -26.729 -9.969 1.00 91.88 82 ALA A N 1
ATOM 663 C CA . ALA A 1 82 ? 11.454 -27.982 -10.541 1.00 91.88 82 ALA A CA 1
ATOM 664 C C . ALA A 1 82 ? 12.575 -29.030 -10.642 1.00 91.88 82 ALA A C 1
ATOM 666 O O . ALA A 1 82 ? 12.407 -30.150 -10.160 1.00 91.88 82 ALA A O 1
ATOM 667 N N . ALA A 1 83 ? 13.751 -28.642 -11.147 1.00 89.56 83 ALA A N 1
ATOM 668 C CA . ALA A 1 83 ? 14.916 -29.525 -11.246 1.00 89.56 83 ALA A CA 1
ATOM 669 C C . ALA A 1 83 ? 15.435 -30.000 -9.875 1.00 89.56 83 ALA A C 1
ATOM 671 O O . ALA A 1 83 ? 15.891 -31.134 -9.727 1.00 89.56 83 ALA A O 1
ATOM 672 N N . ARG A 1 84 ? 15.355 -29.157 -8.834 1.00 88.25 84 ARG A N 1
ATOM 673 C CA . ARG A 1 84 ? 15.689 -29.577 -7.463 1.00 88.25 84 ARG A CA 1
ATOM 674 C C . ARG A 1 84 ? 14.702 -30.624 -6.939 1.00 88.25 84 ARG A C 1
ATOM 676 O O . ARG A 1 84 ? 15.123 -31.576 -6.290 1.00 88.25 84 ARG A O 1
ATOM 683 N N . LYS A 1 85 ? 13.405 -30.450 -7.208 1.00 85.06 85 LYS A N 1
ATOM 684 C CA . LYS A 1 85 ? 12.366 -31.400 -6.785 1.00 85.06 85 LYS A CA 1
ATOM 685 C C . LYS A 1 85 ? 12.505 -32.751 -7.486 1.00 85.06 85 LYS A C 1
ATOM 687 O O . LYS A 1 85 ? 12.378 -33.766 -6.812 1.00 85.06 85 LYS A O 1
ATOM 692 N N . SER A 1 86 ? 12.807 -32.775 -8.787 1.00 79.88 86 SER A N 1
ATOM 693 C CA . SER A 1 86 ? 13.015 -34.036 -9.512 1.00 79.88 86 SER A CA 1
ATOM 694 C C . SER A 1 86 ? 14.211 -34.817 -8.959 1.00 79.88 86 SER A C 1
ATOM 696 O O . SER A 1 86 ? 14.074 -35.995 -8.651 1.00 79.88 86 SER A O 1
ATOM 698 N N . ARG A 1 87 ? 15.341 -34.141 -8.701 1.00 73.31 87 ARG A N 1
ATOM 699 C CA . ARG A 1 87 ? 16.526 -34.761 -8.079 1.00 73.31 87 ARG A CA 1
ATOM 700 C C . ARG A 1 87 ? 16.272 -35.304 -6.672 1.00 73.31 87 ARG A C 1
ATOM 702 O O . ARG A 1 87 ? 16.871 -36.301 -6.293 1.00 73.31 87 ARG A O 1
ATOM 709 N N . ALA A 1 88 ? 15.419 -34.648 -5.886 1.00 74.06 88 ALA A N 1
ATOM 710 C CA . ALA A 1 88 ? 15.052 -35.127 -4.553 1.00 74.06 88 ALA A CA 1
ATOM 711 C C . ALA A 1 88 ? 14.092 -36.331 -4.600 1.00 74.06 88 ALA A C 1
ATOM 713 O O . ALA A 1 88 ? 14.115 -37.151 -3.690 1.00 74.06 88 ALA A O 1
ATOM 714 N N . GLY A 1 89 ? 13.266 -36.439 -5.648 1.00 67.19 89 GLY A N 1
ATOM 715 C CA . GLY A 1 89 ? 12.352 -37.564 -5.859 1.00 67.19 89 GLY A CA 1
ATOM 716 C C . GLY A 1 89 ? 13.024 -38.827 -6.404 1.00 67.19 89 GLY A C 1
ATOM 717 O O . GLY A 1 89 ? 12.580 -39.917 -6.082 1.00 67.19 89 GLY A O 1
ATOM 718 N N . GLU A 1 90 ? 14.106 -38.703 -7.180 1.00 60.12 90 GLU A N 1
ATOM 719 C CA . GLU A 1 90 ? 14.908 -39.852 -7.649 1.00 60.12 90 GLU A CA 1
ATOM 720 C C . GLU A 1 90 ? 15.786 -40.481 -6.549 1.00 60.12 90 GLU A C 1
ATOM 722 O O . GLU A 1 90 ? 16.318 -41.572 -6.735 1.00 60.12 90 GLU A O 1
ATOM 727 N N . ALA A 1 91 ? 15.962 -39.799 -5.412 1.00 55.81 91 ALA A N 1
ATOM 728 C CA . ALA A 1 91 ? 16.804 -40.242 -4.298 1.00 55.81 91 ALA A CA 1
ATOM 729 C C . ALA A 1 91 ? 16.034 -40.958 -3.163 1.00 55.81 91 ALA A C 1
ATOM 731 O O . ALA A 1 91 ? 16.637 -41.242 -2.125 1.00 55.81 91 ALA A O 1
ATOM 732 N N . ALA A 1 92 ? 14.733 -41.218 -3.337 1.00 49.75 92 ALA A N 1
ATOM 733 C CA . ALA A 1 92 ? 13.843 -41.892 -2.382 1.00 49.75 92 ALA A CA 1
ATOM 734 C C . ALA A 1 92 ? 13.318 -43.214 -2.959 1.00 49.75 92 ALA A C 1
ATOM 736 O O . ALA A 1 92 ? 13.203 -44.179 -2.170 1.00 49.75 92 ALA A O 1
#

Organism: NCBI:txid2571141

Secondary structure (DSSP, 8-state):
-----------HHHHHHHHHHTTTT-HHHHHHHHHHHHHHHHHHHHHHHHHHHHH-PPPHHHHHHHHHHHHHHHHHHHHHHHHHHHHHHTT-

pLDDT: mean 91.09, std 10.04, range [49.75, 98.31]

Foldseek 3Di:
DDDDDDDDDDDPVVVVVLCVVCVPVDSVSSVVVVVVVVVVVVVVVVVQVVVCVVPNDDDPVNVVVVVVVVVVVVVVVVVVVVVVVVVVVVVD

Mean predicted aligned error: 7.08 Å

Sequence (92 aa):
MATKKVTVTIPEDLLDEIRAEAAERGLSAYVAEALRFKRDRDRLQELVDWLEEEHGPVTEDERTAALEELDDLDAEHDRRRAARKSRAGEAA